Protein AF-A0A4Y8C4T2-F1 (afdb_monomer_lite)

pLDDT: mean 94.06, std 3.58, range [76.31, 97.88]

Foldseek 3Di:
DDFDDDPNDGPDDDDDPDDLLVPVVVVVVVDVVVDDDPDDDDDPDDDPPVNRVSSCVSVVVVVVVD

Radius of gyration: 11.74 Å; chains: 1; bounding box: 30×21×27 Å

Sequence (66 aa):
MIGIYQDDKLIKTYKSEEKASEFLPKILDELLKEYDFTSLIYANGPGSYMGIKISYVSLSTLSIVK

Secondary structure (DSSP, 8-state):
-EEEEETTEEEEEE--SS-HHHHHHHHHHHHHHH---S------SSS-HHHHHHHHHHHHHHHHH-

Structure (mmCIF, N/CA/C/O backbone):
data_AF-A0A4Y8C4T2-F1
#
_entry.id   AF-A0A4Y8C4T2-F1
#
loop_
_atom_site.group_PDB
_atom_site.id
_atom_site.type_symbol
_atom_site.label_atom_id
_atom_site.label_alt_id
_atom_site.label_comp_id
_atom_site.label_asym_id
_atom_site.label_entity_id
_atom_site.label_seq_id
_atom_site.pdbx_PDB_ins_code
_atom_site.Cartn_x
_atom_site.Cartn_y
_atom_site.Cartn_z
_atom_site.occupancy
_atom_site.B_iso_or_equiv
_atom_site.auth_seq_id
_atom_site.auth_comp_id
_atom_site.auth_asym_id
_atom_site.auth_atom_id
_atom_site.pdbx_PDB_model_num
ATOM 1 N N . MET A 1 1 ? 3.357 4.479 -4.546 1.00 90.75 1 MET A N 1
ATOM 2 C CA . MET A 1 1 ? 1.932 4.866 -4.638 1.00 90.75 1 MET A CA 1
ATOM 3 C C . MET A 1 1 ? 1.113 3.884 -3.822 1.00 90.75 1 MET A C 1
ATOM 5 O O . MET A 1 1 ? 1.432 2.704 -3.865 1.00 90.75 1 MET A O 1
ATOM 9 N N . ILE A 1 2 ? 0.099 4.361 -3.102 1.00 95.38 2 ILE A N 1
ATOM 10 C CA . ILE A 1 2 ? -0.861 3.549 -2.337 1.00 95.38 2 ILE A CA 1
ATOM 11 C C . ILE A 1 2 ? -2.268 4.033 -2.682 1.00 95.38 2 ILE A C 1
ATOM 13 O O . ILE A 1 2 ? -2.471 5.236 -2.850 1.00 95.38 2 ILE A O 1
ATOM 17 N N . GLY A 1 3 ? -3.214 3.104 -2.801 1.00 96.88 3 GLY A N 1
ATOM 18 C CA . GLY A 1 3 ? -4.632 3.403 -2.985 1.00 96.88 3 GLY A CA 1
ATOM 19 C C . GLY A 1 3 ? -5.449 2.856 -1.821 1.00 96.88 3 GLY A C 1
ATOM 20 O O . GLY A 1 3 ? -5.201 1.735 -1.384 1.00 96.88 3 GLY A O 1
ATOM 21 N N . ILE A 1 4 ? -6.411 3.642 -1.344 1.00 97.44 4 ILE A N 1
ATOM 22 C CA . ILE A 1 4 ? -7.414 3.213 -0.366 1.00 97.44 4 ILE A CA 1
ATOM 23 C C . ILE A 1 4 ? -8.711 2.958 -1.117 1.00 97.44 4 ILE A C 1
ATOM 25 O O . ILE A 1 4 ? -9.190 3.834 -1.844 1.00 97.44 4 ILE A O 1
ATOM 29 N N . TYR A 1 5 ? -9.252 1.759 -0.939 1.00 97.12 5 TYR A N 1
ATOM 30 C CA . TYR A 1 5 ? -10.487 1.324 -1.571 1.00 97.12 5 TYR A CA 1
ATOM 31 C C . TYR A 1 5 ? -11.567 1.120 -0.515 1.00 97.12 5 TYR A C 1
ATOM 33 O O . TYR A 1 5 ? -11.304 0.551 0.541 1.00 97.12 5 TYR A O 1
ATOM 41 N N . GLN A 1 6 ? -12.776 1.574 -0.826 1.00 97.12 6 GLN A N 1
ATOM 42 C CA . GLN A 1 6 ? -13.985 1.329 -0.048 1.00 97.12 6 GLN A CA 1
ATOM 43 C C . GLN A 1 6 ? -15.102 0.975 -1.028 1.00 97.12 6 GLN A C 1
ATOM 45 O O . GLN A 1 6 ? -15.276 1.674 -2.026 1.00 97.12 6 GLN A O 1
ATOM 50 N N . ASP A 1 7 ? -15.816 -0.123 -0.775 1.00 95.88 7 ASP A N 1
ATOM 51 C CA . ASP A 1 7 ? -16.886 -0.630 -1.649 1.00 95.88 7 ASP A CA 1
ATOM 52 C C . ASP A 1 7 ? -16.452 -0.735 -3.125 1.00 95.88 7 ASP A C 1
ATOM 54 O O . ASP A 1 7 ? -17.102 -0.205 -4.029 1.00 95.88 7 ASP A O 1
ATOM 58 N N . ASP A 1 8 ? -15.283 -1.348 -3.352 1.00 94.88 8 ASP A N 1
ATOM 59 C CA . ASP A 1 8 ? -14.623 -1.516 -4.658 1.00 94.88 8 ASP A CA 1
ATOM 60 C C . ASP A 1 8 ? -14.309 -0.212 -5.417 1.00 94.88 8 ASP A C 1
ATOM 62 O O . ASP A 1 8 ? -13.931 -0.225 -6.591 1.00 94.88 8 ASP A O 1
ATOM 66 N N . LYS A 1 9 ? -14.402 0.941 -4.747 1.00 97.88 9 LYS A N 1
ATOM 67 C CA . LYS A 1 9 ? -14.083 2.253 -5.314 1.00 97.88 9 LYS A CA 1
ATOM 68 C C . LYS A 1 9 ? -12.807 2.802 -4.703 1.00 97.88 9 LYS A C 1
ATOM 70 O O . LYS A 1 9 ? -12.643 2.830 -3.487 1.00 97.88 9 LYS A O 1
ATOM 75 N N . LEU A 1 10 ? -11.914 3.293 -5.557 1.00 97.31 10 LEU A N 1
ATOM 76 C CA . LEU A 1 10 ? -10.735 4.038 -5.130 1.00 97.31 10 LEU A CA 1
ATOM 77 C C . LEU A 1 10 ? -11.180 5.385 -4.549 1.00 97.31 10 LEU A C 1
ATOM 79 O O . LEU A 1 10 ? -11.628 6.256 -5.293 1.00 97.31 10 LEU A O 1
ATOM 83 N N . ILE A 1 11 ? -11.038 5.560 -3.237 1.00 97.69 11 ILE A N 1
ATOM 84 C CA . ILE A 1 11 ? -11.453 6.787 -2.539 1.00 97.69 11 ILE A CA 1
ATOM 85 C C . ILE A 1 11 ? -10.287 7.737 -2.259 1.00 97.69 11 ILE A C 1
ATOM 87 O O . ILE A 1 11 ? -10.485 8.944 -2.149 1.00 97.69 11 ILE A O 1
ATOM 91 N N . LYS A 1 12 ? -9.055 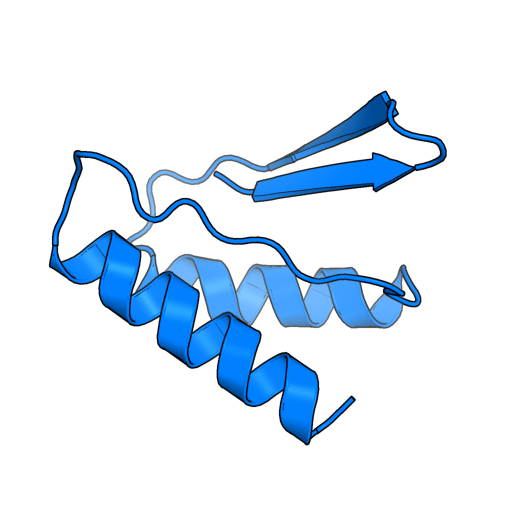7.220 -2.165 1.00 97.50 12 LYS A N 1
ATOM 92 C CA . LYS A 1 12 ? -7.867 8.030 -1.859 1.00 97.50 12 LYS A CA 1
ATOM 93 C C . LYS A 1 12 ? -6.633 7.441 -2.521 1.00 97.50 12 LYS A C 1
ATOM 95 O O . LYS A 1 12 ? -6.468 6.226 -2.570 1.00 97.50 12 LYS A O 1
ATOM 100 N N . THR A 1 13 ? -5.755 8.302 -3.027 1.00 97.69 13 THR A N 1
ATOM 101 C CA . THR A 1 13 ? -4.463 7.900 -3.596 1.00 97.69 13 THR A CA 1
ATOM 102 C C . THR A 1 13 ? -3.356 8.730 -2.980 1.00 97.69 13 THR A C 1
ATOM 104 O O . THR A 1 13 ? -3.439 9.954 -2.949 1.00 97.69 13 THR A O 1
ATOM 107 N N . TYR A 1 14 ? -2.289 8.058 -2.568 1.00 97.19 14 TYR A N 1
ATOM 108 C CA . TYR A 1 14 ? -1.082 8.677 -2.046 1.00 97.19 14 TYR A CA 1
ATOM 109 C C . TYR A 1 14 ? 0.091 8.383 -2.977 1.00 97.19 14 TYR A C 1
ATOM 111 O O . TYR A 1 14 ? 0.317 7.239 -3.393 1.00 97.19 14 TYR A O 1
ATOM 119 N N . LYS A 1 15 ? 0.857 9.421 -3.303 1.00 95.75 15 LYS A N 1
ATOM 120 C CA . LYS A 1 15 ? 2.089 9.336 -4.090 1.00 95.75 15 LYS A CA 1
ATOM 121 C C . LYS A 1 15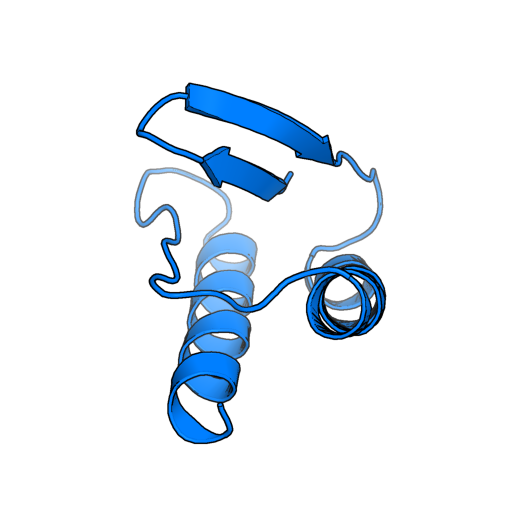 ? 3.206 10.039 -3.327 1.00 95.75 15 LYS A C 1
ATOM 123 O O . LYS A 1 15 ? 2.959 11.032 -2.656 1.00 95.75 15 LYS A O 1
ATOM 128 N N . SER A 1 16 ? 4.408 9.493 -3.433 1.00 95.44 16 SER A N 1
ATOM 129 C CA . SER A 1 16 ? 5.631 10.059 -2.877 1.00 95.44 16 SER A CA 1
ATOM 130 C C . SER A 1 16 ? 6.768 9.742 -3.839 1.00 95.44 16 SER A C 1
ATOM 132 O O . SER A 1 16 ? 6.750 8.685 -4.479 1.00 95.44 16 SER A O 1
ATOM 134 N N . GLU A 1 17 ? 7.723 10.663 -3.921 1.00 95.62 17 GLU A N 1
ATOM 135 C CA . GLU A 1 17 ? 8.987 10.502 -4.647 1.00 95.62 17 GLU A CA 1
ATOM 136 C C . GLU A 1 17 ? 10.075 9.855 -3.766 1.00 95.62 17 GLU A C 1
ATOM 138 O O . GLU A 1 17 ? 11.166 9.541 -4.239 1.00 95.62 17 GLU A O 1
ATOM 143 N N . GLU A 1 18 ? 9.796 9.636 -2.475 1.00 96.19 18 GLU A N 1
ATOM 144 C CA . GLU A 1 18 ? 10.693 8.917 -1.568 1.00 96.19 18 GLU A CA 1
ATOM 145 C C . GLU A 1 18 ? 10.825 7.435 -1.959 1.00 96.19 18 GLU A C 1
ATOM 147 O O . GLU A 1 18 ? 9.962 6.829 -2.606 1.00 96.19 18 GLU A O 1
ATOM 152 N N . LYS A 1 19 ? 11.900 6.795 -1.485 1.00 94.50 19 LYS A N 1
ATOM 153 C CA . LYS A 1 19 ? 12.049 5.342 -1.613 1.00 94.50 19 LYS A CA 1
ATOM 154 C C . LYS A 1 19 ? 10.923 4.630 -0.866 1.00 94.50 19 LYS A C 1
ATOM 156 O O . LYS A 1 19 ? 10.526 5.040 0.221 1.00 94.50 19 LYS A O 1
ATOM 161 N N . ALA A 1 20 ? 10.480 3.485 -1.387 1.00 93.62 20 ALA A N 1
ATOM 162 C CA . ALA A 1 20 ? 9.419 2.689 -0.763 1.00 93.62 20 ALA A CA 1
ATOM 163 C C . ALA A 1 20 ? 9.712 2.337 0.709 1.00 93.62 20 ALA A C 1
ATOM 165 O O . ALA A 1 20 ? 8.802 2.362 1.528 1.00 93.62 20 ALA A O 1
ATOM 166 N N . SER A 1 21 ? 10.978 2.067 1.049 1.00 94.56 21 SER A N 1
ATOM 167 C CA . SER A 1 21 ? 11.425 1.782 2.421 1.00 94.56 21 SER A CA 1
ATOM 168 C C . SER A 1 21 ? 11.270 2.958 3.386 1.00 94.56 21 SER A C 1
ATOM 170 O O . SER A 1 21 ? 11.199 2.740 4.588 1.00 94.56 21 SER A O 1
ATOM 172 N N . GLU A 1 22 ? 11.250 4.188 2.878 1.00 96.38 22 GLU A N 1
ATOM 173 C CA . GLU A 1 22 ? 11.084 5.410 3.672 1.00 96.38 22 GLU A CA 1
ATOM 174 C C . GLU A 1 22 ? 9.613 5.829 3.716 1.00 96.38 22 GLU A C 1
ATOM 176 O O . GLU A 1 22 ? 9.101 6.187 4.775 1.00 96.38 22 GLU A O 1
ATOM 181 N N . PHE A 1 23 ? 8.926 5.731 2.575 1.00 96.38 23 PHE A N 1
ATOM 182 C CA . PHE A 1 23 ? 7.531 6.131 2.433 1.00 96.38 23 PHE A CA 1
ATOM 183 C C . PHE A 1 23 ? 6.563 5.188 3.162 1.00 96.38 23 PHE A C 1
ATOM 185 O O . PHE A 1 23 ? 5.707 5.660 3.907 1.00 96.38 23 PHE A O 1
ATOM 192 N N . LEU A 1 24 ? 6.687 3.865 2.965 1.00 95.50 24 LEU A N 1
ATOM 193 C CA . LEU A 1 24 ? 5.707 2.885 3.458 1.00 95.50 24 LEU A CA 1
ATOM 194 C C . LEU A 1 24 ? 5.520 2.914 4.982 1.00 95.50 24 LEU A C 1
ATOM 196 O O . LEU A 1 24 ? 4.371 2.948 5.411 1.00 95.50 24 LEU A O 1
ATOM 200 N N . PRO A 1 25 ? 6.578 2.934 5.817 1.00 94.56 25 PRO A N 1
ATOM 201 C CA . PRO A 1 25 ? 6.390 2.960 7.265 1.00 94.56 25 PRO A CA 1
ATOM 202 C C . PRO A 1 25 ? 5.631 4.202 7.746 1.00 94.56 25 PRO A C 1
ATOM 204 O O . PRO A 1 25 ? 4.749 4.082 8.590 1.00 94.56 25 PRO A O 1
ATOM 207 N N . LYS A 1 26 ? 5.939 5.379 7.180 1.00 96.00 26 LYS A N 1
ATOM 208 C CA . LYS A 1 26 ? 5.312 6.652 7.568 1.00 96.00 26 LYS A CA 1
ATOM 209 C C . LYS A 1 26 ? 3.823 6.658 7.232 1.00 96.00 26 LYS A C 1
ATOM 211 O O . LYS A 1 26 ? 2.990 6.886 8.100 1.00 96.00 26 LYS A O 1
ATOM 216 N N . ILE A 1 27 ? 3.490 6.355 5.977 1.00 96.62 27 ILE A N 1
ATOM 217 C CA . ILE A 1 27 ? 2.100 6.411 5.519 1.00 96.62 27 ILE A CA 1
ATOM 218 C C . ILE A 1 27 ? 1.240 5.314 6.149 1.00 96.62 27 ILE A C 1
ATOM 220 O O . ILE A 1 27 ? 0.075 5.555 6.437 1.00 96.62 27 ILE A O 1
ATOM 224 N N . LEU A 1 28 ? 1.788 4.121 6.407 1.00 95.38 28 LEU A N 1
ATOM 225 C CA . LEU A 1 28 ? 1.035 3.064 7.086 1.00 95.38 28 LEU A CA 1
ATOM 226 C C . LEU A 1 28 ? 0.710 3.443 8.538 1.00 95.38 28 LEU A C 1
ATOM 228 O O . LEU A 1 28 ? -0.405 3.177 8.973 1.00 95.38 28 LEU A O 1
ATOM 232 N N . ASP A 1 29 ? 1.620 4.101 9.264 1.00 94.88 29 ASP A N 1
ATOM 233 C CA . ASP A 1 29 ? 1.342 4.597 10.623 1.00 94.88 29 ASP A CA 1
ATOM 234 C C . ASP A 1 29 ? 0.209 5.638 10.645 1.00 94.88 29 ASP A C 1
ATOM 236 O O . ASP A 1 29 ? -0.649 5.611 11.526 1.00 94.88 29 ASP A O 1
ATOM 240 N N . GLU A 1 30 ? 0.163 6.534 9.657 1.00 95.81 30 GLU A N 1
ATOM 241 C CA . GLU A 1 30 ? -0.938 7.493 9.499 1.00 95.81 30 GLU A CA 1
ATOM 242 C C . GLU A 1 30 ? -2.260 6.785 9.176 1.00 95.81 30 GLU A C 1
ATOM 244 O O . GLU A 1 30 ? -3.279 7.018 9.826 1.00 95.81 30 GLU A O 1
ATOM 249 N N . LEU A 1 31 ? -2.234 5.875 8.203 1.00 95.62 31 LEU A N 1
ATOM 250 C CA . LEU A 1 31 ? -3.415 5.163 7.727 1.00 95.62 31 LEU A CA 1
ATOM 251 C C . LEU A 1 31 ? -4.038 4.262 8.799 1.00 95.62 31 LEU A C 1
ATOM 253 O O . LEU A 1 31 ? -5.258 4.208 8.907 1.00 95.62 31 LEU A O 1
ATOM 257 N N . LEU A 1 32 ? -3.226 3.596 9.621 1.00 94.00 32 LEU A N 1
ATOM 258 C CA . LEU A 1 32 ? -3.705 2.717 10.694 1.00 94.00 32 LEU A CA 1
ATOM 259 C C . LEU A 1 32 ? -4.364 3.461 11.862 1.00 94.00 32 LEU A C 1
ATOM 261 O O . LEU A 1 32 ? -4.997 2.828 12.706 1.00 94.00 32 LEU A O 1
ATOM 265 N N . LYS A 1 33 ? -4.206 4.786 11.940 1.00 95.50 33 LYS A N 1
ATOM 266 C CA . LYS A 1 33 ? -4.925 5.635 12.904 1.00 95.50 33 LYS A CA 1
ATOM 267 C C . LYS A 1 33 ? -6.277 6.098 12.363 1.00 95.50 33 LYS A C 1
ATOM 269 O O . LYS A 1 33 ? -7.161 6.410 13.154 1.00 95.50 33 LYS A O 1
ATOM 274 N N . GLU A 1 34 ? -6.419 6.179 11.040 1.00 95.69 34 GLU A N 1
ATOM 275 C CA . GLU A 1 34 ? -7.607 6.711 10.358 1.00 95.69 34 GLU A CA 1
ATOM 276 C C . GLU A 1 34 ? -8.580 5.600 9.926 1.00 95.69 34 GLU A C 1
ATOM 278 O O . GLU A 1 34 ? -9.788 5.827 9.899 1.00 95.69 34 GLU A O 1
ATOM 283 N N . TYR A 1 35 ? -8.076 4.399 9.621 1.00 94.19 35 TYR A N 1
ATOM 284 C CA . TYR A 1 35 ? -8.858 3.310 9.036 1.00 94.19 35 TYR A CA 1
ATOM 285 C C . TYR A 1 35 ? -8.666 1.982 9.774 1.00 94.19 35 TYR A C 1
ATOM 287 O O . TYR A 1 35 ? -7.585 1.685 10.285 1.00 94.19 35 TYR A O 1
ATOM 295 N N . ASP A 1 36 ? -9.710 1.154 9.736 1.00 92.81 36 ASP A N 1
ATOM 296 C CA . ASP A 1 36 ? -9.637 -0.274 10.044 1.00 92.81 36 ASP A CA 1
ATOM 297 C C . ASP A 1 36 ? -9.706 -1.068 8.731 1.00 92.81 36 ASP A C 1
ATOM 299 O O . ASP A 1 36 ? -10.662 -0.935 7.961 1.00 92.81 36 ASP A O 1
ATOM 303 N N . PHE A 1 37 ? -8.653 -1.826 8.420 1.00 93.19 37 PHE A N 1
ATOM 304 C CA . PHE A 1 37 ? -8.482 -2.461 7.112 1.00 93.19 37 PHE A CA 1
ATOM 305 C C . PHE A 1 37 ? -8.941 -3.916 7.136 1.00 93.19 37 PHE A C 1
ATOM 307 O O . PHE A 1 37 ? -8.408 -4.732 7.877 1.00 93.19 37 PHE A O 1
ATOM 314 N N . TH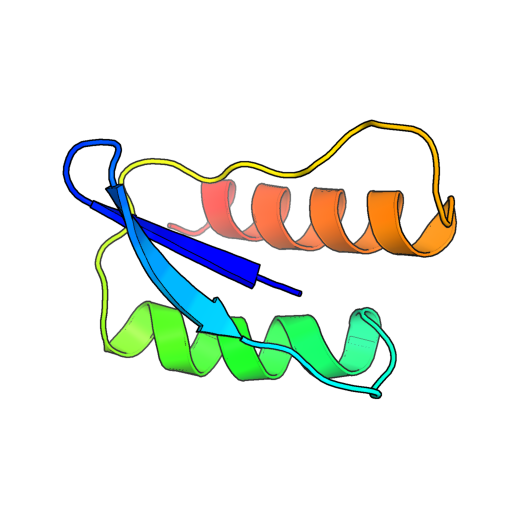R A 1 38 ? -9.862 -4.272 6.241 1.00 94.12 38 THR A N 1
ATOM 315 C CA . THR A 1 38 ? -10.336 -5.659 6.082 1.00 94.12 38 THR A CA 1
ATOM 316 C C . THR A 1 38 ? -9.503 -6.475 5.096 1.00 94.12 38 THR A C 1
ATOM 318 O O . THR A 1 38 ? -9.560 -7.703 5.095 1.00 94.12 38 THR A O 1
ATOM 321 N N . SER A 1 39 ? -8.739 -5.809 4.226 1.00 93.81 39 SER A N 1
ATOM 322 C CA . SER A 1 39 ? -7.876 -6.462 3.245 1.00 93.81 39 SER A CA 1
ATOM 323 C C . SER A 1 39 ? -6.654 -5.608 2.921 1.00 93.81 39 SER A C 1
ATOM 325 O O . SER A 1 39 ? -6.716 -4.379 2.889 1.00 93.81 39 SER A O 1
ATOM 327 N N . LEU A 1 40 ? -5.533 -6.283 2.666 1.00 95.56 40 LEU A N 1
ATOM 328 C CA . LEU A 1 40 ? -4.280 -5.678 2.229 1.00 95.56 40 LEU A CA 1
ATOM 329 C C . LEU A 1 40 ? -3.881 -6.308 0.896 1.00 95.56 40 LEU A C 1
ATOM 331 O O . LEU A 1 40 ? -3.790 -7.529 0.777 1.00 95.56 40 LEU A O 1
ATOM 335 N N . ILE A 1 41 ? -3.636 -5.472 -0.111 1.00 94.00 41 ILE A N 1
ATOM 336 C CA . ILE A 1 41 ? -3.319 -5.908 -1.473 1.00 94.00 41 ILE A CA 1
ATOM 337 C C . ILE A 1 41 ? -2.012 -5.242 -1.897 1.00 94.00 41 ILE A C 1
ATOM 339 O O . ILE A 1 41 ? -1.845 -4.032 -1.746 1.00 94.00 41 ILE A O 1
ATOM 343 N N . TYR A 1 42 ? -1.092 -6.020 -2.469 1.00 93.25 42 TYR A N 1
ATOM 344 C CA . TYR A 1 42 ? 0.101 -5.494 -3.130 1.00 93.25 42 TYR A CA 1
ATOM 345 C C . TYR A 1 42 ? 0.152 -5.944 -4.588 1.00 93.25 42 TYR A C 1
ATOM 347 O O . TYR A 1 42 ? -0.335 -7.013 -4.954 1.00 93.25 42 TYR A O 1
ATOM 355 N N . ALA A 1 43 ? 0.780 -5.128 -5.431 1.00 89.25 43 ALA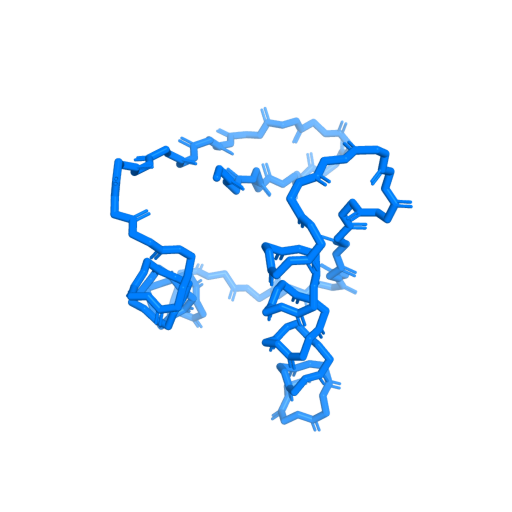 A N 1
ATOM 356 C CA . ALA A 1 43 ? 1.034 -5.498 -6.813 1.00 89.25 43 ALA A CA 1
ATOM 357 C C . ALA A 1 43 ? 2.237 -6.452 -6.895 1.00 89.25 43 ALA A C 1
ATOM 359 O O . ALA A 1 43 ? 3.348 -6.089 -6.509 1.00 89.25 43 ALA A O 1
ATOM 360 N N . ASN A 1 44 ? 2.026 -7.642 -7.460 1.00 86.69 44 ASN A N 1
ATOM 361 C CA . ASN A 1 44 ? 3.079 -8.613 -7.786 1.00 86.69 44 ASN A CA 1
ATOM 362 C C . ASN A 1 44 ? 3.360 -8.667 -9.305 1.00 86.69 44 ASN A C 1
ATOM 364 O O . ASN A 1 44 ? 3.558 -9.732 -9.885 1.00 86.69 44 ASN A O 1
ATOM 368 N N . GLY A 1 45 ? 3.267 -7.511 -9.967 1.00 84.88 45 GLY A N 1
ATOM 369 C CA . GLY A 1 45 ? 3.447 -7.358 -11.413 1.00 84.88 45 GLY A CA 1
ATOM 370 C C . GLY A 1 45 ? 4.860 -6.902 -11.807 1.00 84.88 45 GLY A C 1
ATOM 371 O O . GLY A 1 45 ? 5.719 -6.741 -10.941 1.00 84.88 45 GLY A O 1
ATOM 372 N N . PRO A 1 46 ? 5.120 -6.660 -13.106 1.00 87.25 46 PRO A N 1
ATOM 373 C CA . PRO A 1 46 ? 6.398 -6.120 -13.565 1.00 87.25 46 PRO A CA 1
ATOM 374 C C . PRO A 1 46 ? 6.692 -4.764 -12.911 1.00 87.25 46 PRO A C 1
ATOM 376 O O . PRO A 1 46 ? 5.816 -3.908 -12.790 1.00 87.25 46 PRO A O 1
ATOM 379 N N . GLY A 1 47 ? 7.940 -4.559 -12.495 1.00 85.69 47 GLY A N 1
ATOM 380 C CA . GLY A 1 47 ? 8.359 -3.337 -11.820 1.00 85.69 47 GLY A CA 1
ATOM 381 C C . GLY A 1 47 ? 9.689 -3.500 -11.097 1.00 85.69 47 GLY A C 1
ATOM 382 O O . GLY A 1 47 ? 10.440 -4.448 -11.327 1.00 85.69 47 GLY A O 1
ATOM 383 N N . SER A 1 48 ? 9.983 -2.562 -10.196 1.00 89.12 48 SER A N 1
ATOM 384 C CA . SER A 1 48 ? 11.171 -2.649 -9.348 1.00 89.12 48 SER A CA 1
ATOM 385 C C . SER A 1 48 ? 11.081 -3.867 -8.432 1.00 89.12 48 SER A C 1
ATOM 387 O O . SER A 1 48 ? 10.245 -3.910 -7.528 1.00 89.12 48 SER A O 1
ATOM 389 N N . TYR A 1 49 ? 11.993 -4.824 -8.618 1.00 90.50 49 TYR A N 1
ATOM 390 C CA . TYR A 1 49 ? 12.093 -6.023 -7.782 1.00 90.50 49 TYR A CA 1
ATOM 391 C C . TYR A 1 49 ? 12.169 -5.686 -6.286 1.00 90.50 49 TYR A C 1
ATOM 393 O O . TYR A 1 49 ? 11.521 -6.322 -5.455 1.00 90.50 49 TYR A O 1
ATOM 401 N N . MET A 1 50 ? 12.917 -4.633 -5.943 1.00 92.25 50 MET A N 1
ATOM 402 C CA . MET A 1 50 ? 13.053 -4.181 -4.561 1.00 92.25 50 MET A CA 1
ATOM 403 C C . MET A 1 50 ? 11.765 -3.538 -4.041 1.00 92.25 50 MET A C 1
ATOM 405 O O . MET A 1 50 ? 11.363 -3.804 -2.912 1.00 92.25 50 MET A O 1
ATOM 409 N N . GLY A 1 51 ? 11.082 -2.740 -4.868 1.00 92.62 51 GLY A N 1
ATOM 410 C CA . GLY A 1 51 ? 9.796 -2.143 -4.499 1.00 92.62 51 GLY A CA 1
ATOM 411 C C . GLY A 1 51 ? 8.732 -3.200 -4.198 1.00 92.62 51 GLY A C 1
ATOM 412 O O . GLY A 1 51 ? 8.014 -3.078 -3.206 1.00 92.62 51 GLY A O 1
ATOM 413 N N . ILE A 1 52 ? 8.687 -4.272 -4.996 1.00 93.75 52 ILE A N 1
ATOM 414 C CA . ILE A 1 52 ? 7.761 -5.396 -4.799 1.00 93.75 52 ILE A CA 1
ATOM 415 C C . ILE A 1 52 ? 8.062 -6.108 -3.477 1.00 93.75 52 ILE A C 1
ATOM 417 O O . ILE A 1 52 ? 7.156 -6.302 -2.670 1.00 93.75 52 ILE A O 1
ATOM 421 N N . LYS A 1 53 ? 9.334 -6.437 -3.207 1.00 94.44 53 LYS A N 1
ATOM 422 C CA . LYS A 1 53 ? 9.736 -7.092 -1.951 1.00 94.44 53 LYS A CA 1
ATOM 423 C C . LYS A 1 53 ? 9.424 -6.260 -0.716 1.00 94.44 53 LYS A C 1
ATOM 425 O O . LYS A 1 53 ? 8.887 -6.800 0.244 1.00 94.44 53 LYS A O 1
ATOM 430 N N . ILE A 1 54 ? 9.760 -4.970 -0.736 1.00 95.44 54 ILE A N 1
ATOM 431 C CA . ILE A 1 54 ? 9.488 -4.075 0.394 1.00 95.44 54 ILE A CA 1
ATOM 432 C C . ILE A 1 54 ? 7.977 -4.001 0.632 1.00 95.44 54 ILE A C 1
ATOM 434 O O . ILE A 1 54 ? 7.539 -4.202 1.757 1.00 95.44 54 ILE A O 1
ATOM 438 N N . SER A 1 55 ? 7.179 -3.813 -0.424 1.00 95.25 55 SER A N 1
ATOM 439 C CA . SER A 1 55 ? 5.713 -3.778 -0.316 1.00 95.25 55 SER A CA 1
ATOM 440 C C . SER A 1 55 ? 5.156 -5.073 0.280 1.00 95.25 55 SER A C 1
ATOM 442 O O . SER A 1 55 ? 4.365 -5.026 1.218 1.00 95.25 55 SER A O 1
ATOM 444 N N . TYR A 1 56 ? 5.613 -6.225 -0.221 1.00 95.25 56 TYR A N 1
ATOM 445 C CA . TYR A 1 56 ? 5.205 -7.534 0.279 1.00 95.25 56 TYR A CA 1
ATOM 446 C C . TYR A 1 56 ? 5.537 -7.709 1.761 1.00 95.25 56 TYR A C 1
ATOM 448 O O . TYR A 1 56 ? 4.650 -8.038 2.542 1.00 95.25 56 TYR A O 1
ATOM 456 N N . VAL A 1 57 ? 6.787 -7.465 2.167 1.00 95.94 57 VAL A N 1
ATOM 457 C CA . VAL A 1 57 ? 7.213 -7.641 3.564 1.00 95.94 57 VAL A CA 1
ATOM 458 C C . VAL A 1 57 ? 6.460 -6.686 4.486 1.00 95.94 57 VAL A C 1
ATOM 460 O O . VAL A 1 57 ? 5.974 -7.124 5.526 1.00 95.94 57 VAL A O 1
ATOM 463 N N . SER A 1 58 ? 6.310 -5.412 4.109 1.00 95.19 58 SER A N 1
ATOM 464 C CA . SER A 1 58 ? 5.590 -4.425 4.919 1.00 95.19 58 SER A CA 1
ATOM 465 C C . SER A 1 58 ? 4.126 -4.811 5.130 1.00 95.19 58 SER A C 1
ATOM 467 O O . SER A 1 58 ? 3.673 -4.839 6.272 1.00 95.19 58 SER A O 1
ATOM 469 N N . LEU A 1 59 ? 3.395 -5.158 4.064 1.00 95.44 59 LEU A N 1
ATOM 470 C CA . LEU A 1 59 ? 1.982 -5.533 4.190 1.00 95.44 59 LEU A CA 1
ATOM 471 C C . LEU A 1 59 ? 1.789 -6.905 4.844 1.00 95.44 59 LEU A C 1
ATOM 473 O O . LEU A 1 59 ? 0.866 -7.066 5.634 1.00 95.44 59 LEU A O 1
ATOM 477 N N . SER A 1 60 ? 2.674 -7.871 4.580 1.00 95.31 60 SER A N 1
ATOM 478 C CA . SER A 1 60 ? 2.625 -9.182 5.246 1.00 95.31 60 SER A CA 1
ATOM 479 C C . SER A 1 60 ? 2.855 -9.037 6.745 1.00 95.31 60 SER A C 1
ATOM 481 O O . SER A 1 60 ? 2.131 -9.623 7.543 1.00 95.31 60 SER A O 1
ATOM 483 N N . THR A 1 61 ? 3.824 -8.206 7.141 1.00 95.56 61 THR A N 1
ATOM 484 C CA . THR A 1 61 ? 4.049 -7.887 8.557 1.00 95.56 61 THR A CA 1
ATOM 485 C C . THR A 1 61 ? 2.794 -7.276 9.16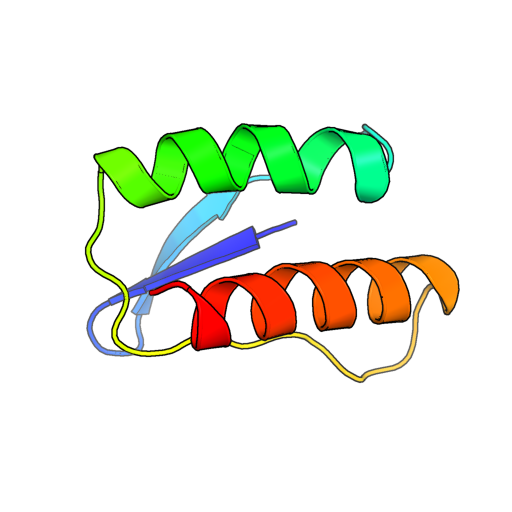3 1.00 95.56 61 THR A C 1
ATOM 487 O O . THR A 1 61 ? 2.362 -7.717 10.224 1.00 95.56 61 THR A O 1
ATOM 490 N N . LEU A 1 62 ? 2.178 -6.314 8.467 1.00 94.19 62 LEU A N 1
ATOM 491 C CA . LEU A 1 62 ? 0.958 -5.669 8.933 1.00 94.19 62 LEU A CA 1
ATOM 492 C C . LEU A 1 62 ? -0.188 -6.672 9.135 1.00 94.19 62 LEU A C 1
ATOM 494 O O . LEU A 1 62 ? -0.797 -6.644 10.193 1.00 94.19 62 LEU A O 1
ATOM 498 N N . SER A 1 63 ? -0.399 -7.604 8.198 1.00 92.81 63 SER A N 1
ATOM 499 C CA . SER A 1 63 ? -1.438 -8.648 8.300 1.00 92.81 63 SER A CA 1
ATOM 500 C C . SER A 1 63 ? -1.250 -9.659 9.436 1.00 92.81 63 SER A C 1
ATOM 502 O O . SER A 1 63 ? -2.146 -10.448 9.710 1.00 92.81 63 SER A O 1
ATOM 504 N N . ILE A 1 64 ? -0.061 -9.712 10.046 1.00 94.25 64 ILE A N 1
ATOM 505 C CA . ILE A 1 64 ? 0.214 -10.596 11.188 1.00 94.25 64 ILE A CA 1
ATOM 506 C C . ILE A 1 64 ? -0.063 -9.867 12.505 1.00 94.25 64 ILE A C 1
ATOM 508 O O . ILE A 1 64 ? -0.504 -10.481 13.473 1.00 94.25 64 ILE A O 1
ATOM 512 N N . VAL A 1 65 ? 0.251 -8.571 12.567 1.00 90.88 65 VAL A N 1
ATOM 513 C CA . VAL A 1 65 ? 0.147 -7.773 13.801 1.00 90.88 65 VAL A CA 1
ATOM 514 C C . VAL A 1 65 ? -1.208 -7.081 13.966 1.00 90.88 65 VAL A C 1
ATOM 516 O O . VAL A 1 65 ? -1.505 -6.596 15.059 1.00 90.88 65 VAL A O 1
ATOM 519 N N . LYS A 1 66 ? -2.002 -7.007 12.896 1.00 76.31 66 LYS A N 1
ATOM 520 C CA . LYS A 1 66 ? -3.347 -6.434 12.833 1.00 76.31 66 LYS A CA 1
ATOM 521 C C . LYS A 1 66 ? -4.269 -7.422 12.142 1.00 76.31 66 LYS A C 1
ATOM 523 O O . LYS A 1 66 ? -5.333 -7.685 12.737 1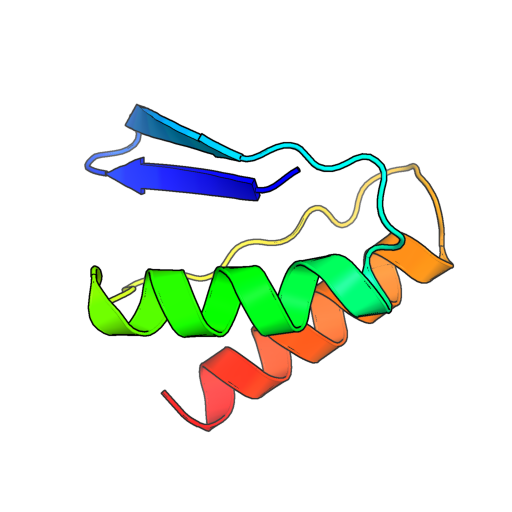.00 76.31 66 LYS A O 1
#